Protein AF-A0A7V0TB32-F1 (afdb_monomer)

Sequence (91 aa):
MLKTKNASEALLIIDEIQKISNWSEWVKKEWDADTKNHIPLNILLLGSSSLLIQKGLSESLTGRFELTQMGHWSYAEMRHLFNYSPEKSFQ

Foldseek 3Di:
DPDDPPDPAEEAEDEAQLVDPLSLVVCLVVVVVCVVVVPRYHYHYYHPDPVSVVVSCVPHPVPPDDDDDDDDDDPVNCCPVVVDDPPPPDD

pLDDT: mean 85.29, std 13.31, range [38.75, 96.44]

Structure (mmCIF, N/CA/C/O backbone):
data_AF-A0A7V0TB32-F1
#
_entry.id   AF-A0A7V0TB32-F1
#
loop_
_atom_site.group_PDB
_atom_site.id
_atom_site.type_symbol
_atom_site.label_atom_id
_atom_site.label_alt_id
_atom_site.label_comp_id
_atom_site.label_asym_id
_atom_site.label_entity_id
_atom_site.label_seq_id
_atom_site.pdbx_PDB_ins_code
_atom_site.Cartn_x
_atom_site.Cartn_y
_atom_site.Cartn_z
_atom_site.occupancy
_atom_site.B_iso_or_equiv
_atom_site.auth_seq_id
_atom_site.auth_comp_id
_atom_site.auth_asym_id
_atom_site.auth_atom_id
_atom_site.pdbx_PDB_model_num
ATOM 1 N N . MET A 1 1 ? -17.267 1.696 8.085 1.00 47.25 1 MET A N 1
ATOM 2 C CA . MET A 1 1 ? -17.000 0.245 8.111 1.00 47.25 1 MET A CA 1
ATOM 3 C C . MET A 1 1 ? -17.720 -0.429 6.961 1.00 47.25 1 MET A C 1
ATOM 5 O O . MET A 1 1 ? -18.945 -0.336 6.875 1.00 47.25 1 MET A O 1
ATOM 9 N N . LEU A 1 2 ? -16.955 -1.061 6.071 1.00 51.53 2 LEU A N 1
ATOM 10 C CA . LEU A 1 2 ? -17.483 -1.954 5.042 1.00 51.53 2 LEU A CA 1
ATOM 11 C C . LEU A 1 2 ? -18.207 -3.105 5.752 1.00 51.53 2 LEU A C 1
ATOM 13 O O . LEU A 1 2 ? -17.606 -3.844 6.523 1.00 51.53 2 LEU A O 1
ATOM 17 N N . LYS A 1 3 ? -19.525 -3.214 5.562 1.00 52.00 3 LYS A N 1
ATOM 18 C CA . LYS A 1 3 ? -20.310 -4.321 6.115 1.00 52.00 3 LYS A CA 1
ATOM 19 C C . LYS A 1 3 ? -20.246 -5.486 5.139 1.00 52.00 3 LYS A C 1
ATOM 21 O O . LYS A 1 3 ? -20.890 -5.439 4.091 1.00 52.00 3 LYS A O 1
ATOM 26 N N . THR A 1 4 ? -19.512 -6.535 5.487 1.00 53.81 4 THR A N 1
ATOM 27 C CA . THR A 1 4 ? -19.577 -7.814 4.782 1.00 53.81 4 THR A CA 1
ATOM 28 C C . THR A 1 4 ? -20.928 -8.460 5.095 1.00 53.81 4 THR A C 1
ATOM 30 O O . THR A 1 4 ? -21.151 -9.039 6.154 1.00 53.81 4 THR A O 1
ATOM 33 N N . LYS A 1 5 ? -21.906 -8.316 4.196 1.00 51.00 5 LYS A N 1
ATOM 34 C CA . LYS A 1 5 ? -23.139 -9.107 4.295 1.00 51.00 5 LYS A CA 1
ATOM 35 C C . LYS A 1 5 ? -22.772 -10.564 4.003 1.00 51.00 5 LYS A C 1
ATOM 37 O O . LYS A 1 5 ? -22.550 -10.912 2.851 1.00 51.00 5 LYS A O 1
ATOM 42 N N . ASN A 1 6 ? -22.722 -11.388 5.048 1.00 59.81 6 ASN A N 1
ATOM 43 C CA . ASN A 1 6 ? -22.579 -12.850 4.993 1.00 59.81 6 ASN A CA 1
ATOM 44 C C . ASN A 1 6 ? -21.250 -13.402 4.435 1.00 59.81 6 ASN A C 1
ATOM 46 O O . ASN A 1 6 ? -21.187 -14.591 4.137 1.00 59.81 6 ASN A O 1
ATOM 50 N N . ALA A 1 7 ? -20.196 -12.591 4.306 1.00 65.31 7 ALA A N 1
ATOM 51 C CA . 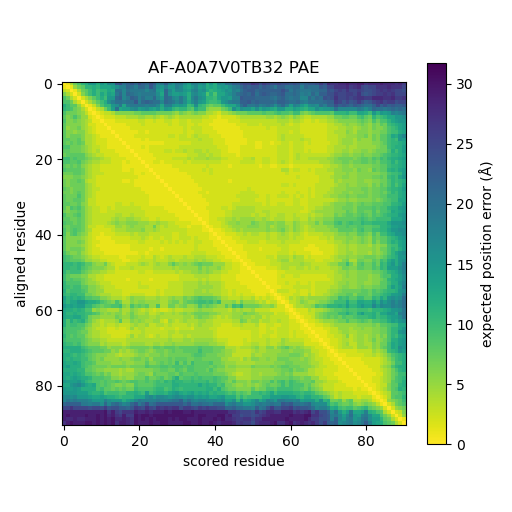ALA A 1 7 ? -18.872 -13.087 3.926 1.00 65.31 7 ALA A CA 1
ATOM 52 C C . ALA A 1 7 ? -18.005 -13.285 5.176 1.00 65.31 7 ALA A C 1
ATOM 54 O O . ALA A 1 7 ? -17.900 -12.378 6.004 1.00 65.31 7 ALA A O 1
ATOM 55 N N . SER A 1 8 ? -17.401 -14.469 5.302 1.00 75.25 8 SER A N 1
ATOM 56 C CA . SER A 1 8 ? -16.460 -14.807 6.378 1.00 75.25 8 SER A CA 1
ATOM 57 C C . SER A 1 8 ? -15.120 -14.085 6.248 1.00 75.25 8 SER A C 1
ATOM 59 O O . SER A 1 8 ? -14.383 -14.012 7.221 1.00 75.25 8 SER A O 1
ATOM 61 N N . GLU A 1 9 ? -14.813 -13.565 5.061 1.00 83.50 9 GLU A N 1
ATOM 62 C CA . GLU A 1 9 ? -13.596 -12.825 4.740 1.00 83.50 9 GLU A CA 1
ATOM 63 C C . GLU A 1 9 ? -13.866 -11.913 3.535 1.00 83.50 9 GLU A C 1
ATOM 65 O O . GLU A 1 9 ? -14.707 -12.229 2.686 1.00 83.50 9 GLU A O 1
ATOM 70 N N . ALA A 1 10 ? -13.182 -10.774 3.456 1.00 87.19 10 ALA A N 1
ATOM 71 C CA . ALA A 1 10 ? -13.242 -9.874 2.309 1.00 87.19 10 ALA A CA 1
ATOM 72 C C . ALA A 1 10 ? -11.847 -9.392 1.898 1.00 87.19 10 ALA A C 1
ATOM 74 O O . ALA A 1 10 ? -10.946 -9.292 2.725 1.00 87.19 10 ALA A O 1
ATOM 75 N N . LEU A 1 11 ? -11.693 -9.055 0.616 1.00 90.69 11 LEU A N 1
ATOM 76 C CA . LEU A 1 11 ? -10.501 -8.409 0.069 1.00 90.69 11 LEU A CA 1
ATOM 77 C C . LEU A 1 11 ? -10.887 -7.035 -0.484 1.00 90.69 11 LEU A C 1
ATOM 79 O O . LEU A 1 11 ? -11.714 -6.938 -1.393 1.00 90.69 11 LEU A O 1
ATOM 83 N N . LEU A 1 12 ? -10.282 -5.977 0.052 1.00 91.62 12 LEU A N 1
ATOM 84 C CA . LEU A 1 12 ? -10.387 -4.623 -0.478 1.00 91.62 12 LEU A CA 1
ATOM 85 C C . LEU A 1 12 ? -9.187 -4.341 -1.377 1.00 91.62 12 LEU A C 1
ATOM 87 O O . LEU A 1 12 ? -8.049 -4.338 -0.916 1.00 91.62 12 LEU A O 1
ATOM 91 N N . ILE A 1 13 ? -9.452 -4.069 -2.652 1.00 95.31 13 ILE A N 1
ATOM 92 C CA . ILE A 1 13 ? -8.424 -3.684 -3.618 1.00 95.31 13 ILE A CA 1
ATOM 93 C C . ILE A 1 13 ? -8.595 -2.202 -3.925 1.00 95.31 13 ILE A C 1
ATOM 95 O O . ILE A 1 13 ? -9.687 -1.774 -4.304 1.00 95.31 13 ILE A O 1
ATOM 99 N N . ILE A 1 14 ? -7.525 -1.427 -3.764 1.00 95.25 14 ILE A N 1
ATOM 100 C CA . ILE A 1 14 ? -7.509 -0.009 -4.122 1.00 95.25 14 ILE A CA 1
ATOM 101 C C . ILE A 1 14 ? -6.453 0.200 -5.191 1.00 95.25 14 ILE A C 1
ATOM 103 O O . ILE A 1 14 ? -5.263 0.003 -4.941 1.00 95.25 14 ILE A O 1
ATOM 107 N N . ASP A 1 15 ? -6.909 0.607 -6.370 1.00 96.12 15 ASP A N 1
ATOM 108 C CA . ASP A 1 15 ? -6.021 0.981 -7.456 1.00 96.12 15 ASP A CA 1
ATOM 109 C C . ASP A 1 15 ? -5.552 2.431 -7.320 1.00 96.12 15 ASP A C 1
ATOM 111 O O . ASP A 1 15 ? -6.298 3.301 -6.862 1.00 96.12 15 ASP A O 1
ATOM 115 N N . GLU A 1 16 ? -4.311 2.683 -7.730 1.00 96.44 16 GLU A N 1
ATOM 116 C CA . GLU A 1 16 ? -3.686 4.005 -7.725 1.00 96.44 16 GLU A CA 1
ATOM 117 C C . GLU A 1 16 ? -3.765 4.730 -6.364 1.00 96.44 16 GLU A C 1
ATOM 119 O O . GLU A 1 16 ? -4.029 5.937 -6.300 1.00 96.44 16 GLU A O 1
ATOM 124 N N . ILE A 1 17 ? -3.506 4.007 -5.264 1.00 95.75 17 ILE A N 1
ATOM 125 C CA . ILE A 1 17 ? -3.638 4.520 -3.886 1.00 95.75 17 ILE A CA 1
ATOM 126 C C . ILE A 1 17 ? -2.854 5.822 -3.658 1.00 95.75 17 ILE A C 1
ATOM 128 O O . ILE A 1 17 ? -3.294 6.700 -2.917 1.00 95.75 17 ILE A O 1
ATOM 132 N N . GLN A 1 18 ? -1.726 5.995 -4.353 1.00 94.06 18 GLN A N 1
ATOM 133 C CA . GLN A 1 18 ? -0.871 7.176 -4.266 1.00 94.06 18 GLN A CA 1
ATOM 134 C C . GLN A 1 18 ? -1.558 8.483 -4.688 1.00 94.06 18 GLN A C 1
ATOM 136 O O . GLN A 1 18 ? -1.038 9.557 -4.395 1.00 94.06 18 GLN A O 1
ATOM 141 N N . LYS A 1 19 ? -2.699 8.418 -5.389 1.00 94.88 19 LYS A N 1
ATOM 142 C CA . LYS A 1 19 ? -3.491 9.606 -5.747 1.00 94.88 19 LYS A CA 1
ATOM 143 C C . LYS A 1 19 ? -4.278 10.167 -4.563 1.00 94.88 19 LYS A C 1
ATOM 145 O O . LYS A 1 19 ? -4.746 11.301 -4.634 1.00 94.88 19 LYS A O 1
ATOM 150 N N . ILE A 1 20 ? -4.431 9.395 -3.489 1.00 94.06 20 ILE A N 1
ATOM 151 C CA . ILE A 1 20 ? -5.109 9.820 -2.269 1.00 94.06 20 ILE A CA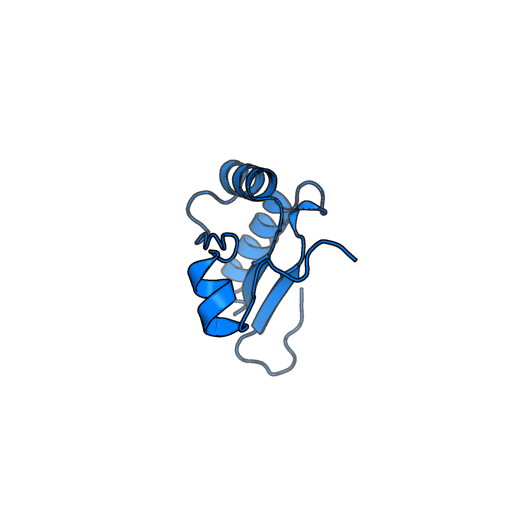 1
ATOM 152 C C . ILE A 1 20 ? -4.080 10.455 -1.329 1.00 94.06 20 ILE A C 1
ATOM 154 O O . ILE A 1 20 ? -3.103 9.827 -0.926 1.00 94.06 20 ILE A O 1
ATOM 158 N N . SER A 1 21 ? -4.296 11.712 -0.950 1.00 92.31 21 SER A N 1
ATOM 159 C CA . SER A 1 21 ? -3.432 12.400 0.014 1.00 92.31 21 SER A CA 1
ATOM 160 C C . SER A 1 21 ? -3.448 11.706 1.378 1.00 92.31 21 SER A C 1
ATOM 162 O O . SER A 1 21 ? -4.509 11.322 1.870 1.00 92.31 21 SER A O 1
ATOM 164 N N . ASN A 1 22 ? -2.275 11.576 2.007 1.00 91.81 22 ASN A N 1
ATOM 165 C CA . ASN A 1 22 ? -2.085 10.932 3.317 1.00 91.81 22 ASN A CA 1
ATOM 166 C C . ASN A 1 22 ? -2.681 9.515 3.405 1.00 9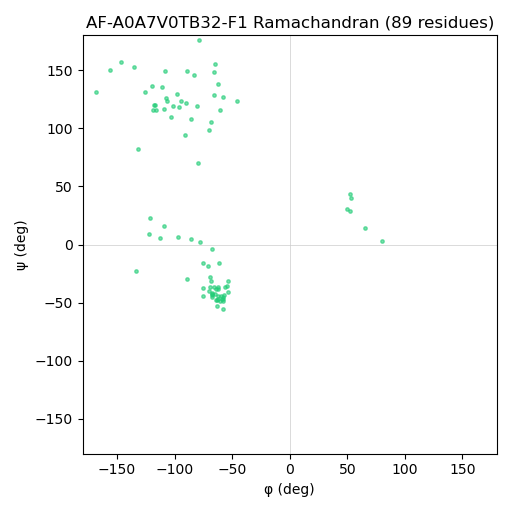1.81 22 ASN A C 1
ATOM 168 O O . ASN A 1 22 ? -3.100 9.069 4.474 1.00 91.81 22 ASN A O 1
ATOM 172 N N . TRP A 1 23 ? -2.742 8.795 2.282 1.00 94.62 23 TRP A N 1
ATOM 173 C CA . TRP A 1 23 ? -3.351 7.468 2.215 1.00 94.62 23 TRP A CA 1
ATOM 174 C C . TRP A 1 23 ? -2.769 6.488 3.241 1.00 94.62 23 TRP A C 1
ATOM 176 O O . TRP A 1 23 ? -3.510 5.685 3.799 1.00 94.62 23 TRP A O 1
ATOM 186 N N . SER A 1 24 ? -1.467 6.564 3.528 1.00 93.81 24 SER A N 1
ATOM 187 C CA . SER A 1 24 ? -0.784 5.644 4.442 1.00 93.81 24 SER A CA 1
ATOM 188 C C . SER A 1 24 ? -1.278 5.776 5.883 1.00 93.81 24 SER A C 1
ATOM 190 O O . SER A 1 24 ? -1.436 4.769 6.572 1.00 93.81 24 SER A O 1
ATOM 192 N N . GLU A 1 25 ? -1.590 6.996 6.331 1.00 93.50 25 GLU A N 1
ATOM 193 C CA . GLU A 1 25 ? -2.186 7.254 7.645 1.00 93.50 25 GLU A CA 1
ATOM 194 C C . GLU A 1 25 ? -3.611 6.707 7.731 1.00 93.50 25 GLU A C 1
ATOM 196 O O . GLU A 1 25 ? -3.972 6.070 8.723 1.00 93.50 25 GLU A O 1
ATOM 201 N N . TRP A 1 26 ? -4.409 6.911 6.678 1.00 92.62 26 TRP A N 1
ATOM 202 C CA . TRP A 1 26 ? -5.773 6.389 6.602 1.00 92.62 26 TRP A CA 1
ATOM 203 C C . TRP A 1 26 ? -5.797 4.863 6.600 1.00 92.62 26 TRP A C 1
ATOM 205 O O . TRP A 1 26 ? -6.522 4.270 7.395 1.00 92.62 26 TRP A O 1
ATOM 215 N N . VAL A 1 27 ? -4.962 4.227 5.775 1.00 93.00 27 VAL A N 1
ATOM 216 C CA . VAL A 1 27 ? -4.835 2.765 5.725 1.00 93.00 27 VAL A CA 1
ATOM 217 C C . VAL A 1 27 ? -4.438 2.218 7.090 1.00 93.00 27 VAL A C 1
ATOM 2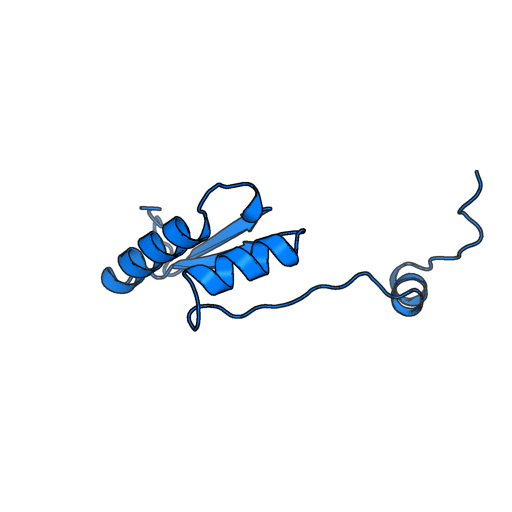19 O O . VAL A 1 27 ? -5.088 1.303 7.582 1.00 93.00 27 VAL A O 1
ATOM 222 N N . LYS A 1 28 ? -3.418 2.794 7.737 1.00 92.25 28 LYS A N 1
ATOM 223 C CA . LYS A 1 28 ? -2.988 2.359 9.070 1.00 92.25 28 LYS A CA 1
ATOM 224 C C . LYS A 1 28 ? -4.115 2.462 10.094 1.00 92.25 28 LYS A C 1
ATOM 226 O O . LYS A 1 28 ? -4.332 1.528 10.859 1.00 92.25 28 LYS A O 1
ATOM 231 N N . LYS A 1 29 ? -4.817 3.599 10.114 1.00 92.25 29 LYS A N 1
ATOM 232 C CA . LYS A 1 29 ? -5.907 3.859 11.056 1.00 92.25 29 LYS A CA 1
ATOM 233 C C . LYS A 1 29 ? -7.040 2.846 10.901 1.00 92.25 29 LYS A C 1
ATOM 235 O O . LYS A 1 29 ? -7.495 2.304 11.906 1.00 92.25 29 LYS A O 1
ATOM 240 N N . GLU A 1 30 ? -7.493 2.607 9.673 1.00 91.25 30 GLU A N 1
ATOM 241 C CA . GLU A 1 30 ? -8.580 1.656 9.419 1.00 91.25 30 GLU A CA 1
ATOM 242 C C . GLU A 1 30 ? -8.118 0.215 9.668 1.00 91.25 30 GLU A C 1
ATOM 244 O O . GLU A 1 30 ? -8.828 -0.531 10.332 1.00 91.25 30 GLU A O 1
ATOM 249 N N . TRP A 1 31 ? -6.891 -0.147 9.277 1.00 89.50 31 TRP A N 1
ATOM 250 C CA . TRP A 1 31 ? -6.306 -1.456 9.585 1.00 89.50 31 TRP A CA 1
ATOM 251 C C . TRP A 1 31 ? -6.242 -1.728 11.094 1.00 89.50 31 TRP A C 1
ATOM 253 O O . TRP A 1 31 ? -6.619 -2.807 11.550 1.00 89.50 31 TRP A O 1
ATOM 263 N N . ASP A 1 32 ? -5.792 -0.752 11.890 1.00 89.88 32 ASP A N 1
ATOM 264 C CA . ASP A 1 32 ? -5.725 -0.877 13.350 1.00 89.88 32 ASP A CA 1
ATOM 265 C C . ASP A 1 32 ? -7.128 -1.031 13.963 1.00 89.88 32 ASP A C 1
ATOM 267 O O . ASP A 1 32 ? -7.325 -1.821 14.893 1.00 89.88 32 ASP A O 1
ATOM 271 N N . ALA A 1 33 ? -8.121 -0.309 13.432 1.00 91.12 33 ALA A N 1
ATOM 272 C CA . ALA A 1 33 ? -9.510 -0.424 13.863 1.00 91.12 33 ALA A CA 1
ATOM 273 C C . ALA A 1 33 ? -10.114 -1.789 13.500 1.00 91.12 33 ALA A C 1
ATOM 275 O O . ALA A 1 33 ? -10.749 -2.420 14.348 1.00 91.12 33 ALA A O 1
ATOM 276 N N . ASP A 1 34 ? -9.900 -2.263 12.276 1.00 89.50 34 ASP A N 1
ATOM 277 C CA . ASP A 1 34 ? -10.422 -3.536 11.784 1.00 89.50 34 ASP A CA 1
ATOM 278 C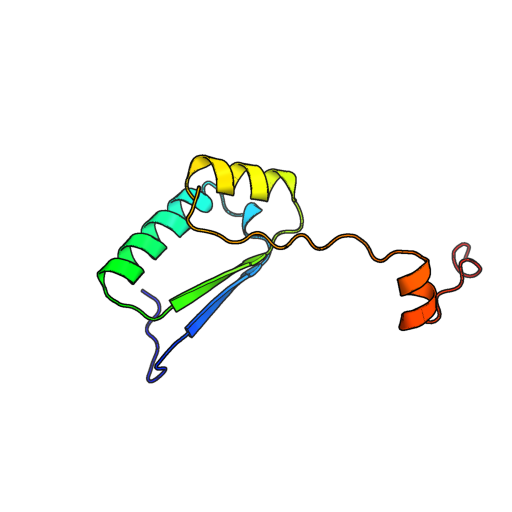 C . ASP A 1 34 ? -9.767 -4.719 12.507 1.00 89.50 34 ASP A C 1
ATOM 280 O O . ASP A 1 34 ? -10.474 -5.604 12.994 1.00 89.50 34 ASP A O 1
ATOM 284 N N . THR A 1 35 ? -8.447 -4.668 12.720 1.00 87.12 35 THR A N 1
ATOM 285 C CA . THR A 1 35 ? -7.701 -5.655 13.522 1.00 87.12 35 THR A CA 1
ATOM 286 C C . THR A 1 35 ? -8.253 -5.733 14.945 1.00 87.12 35 THR A C 1
ATOM 288 O O . THR A 1 35 ? -8.534 -6.818 15.451 1.00 87.12 35 THR A O 1
ATOM 291 N N . LYS A 1 36 ? -8.475 -4.582 15.598 1.00 90.94 36 LYS A N 1
ATOM 292 C CA . LYS A 1 36 ? -9.032 -4.534 16.960 1.00 90.94 36 LYS A CA 1
ATOM 293 C C . LYS A 1 36 ? -10.442 -5.126 17.030 1.00 90.94 36 LYS A C 1
ATOM 295 O O . LYS A 1 36 ? -10.786 -5.794 18.005 1.00 90.94 36 LYS A O 1
ATOM 300 N N . ASN A 1 37 ? -11.256 -4.883 16.008 1.00 88.94 37 ASN A N 1
ATOM 301 C CA . ASN A 1 37 ? -12.628 -5.380 15.929 1.00 88.94 37 ASN A CA 1
ATOM 302 C C . ASN A 1 37 ? -12.728 -6.797 15.340 1.00 88.94 37 ASN A C 1
ATOM 304 O O . ASN A 1 37 ? -13.843 -7.286 15.171 1.00 88.94 37 ASN A O 1
ATOM 308 N N . HIS A 1 38 ? -11.595 -7.458 15.068 1.00 86.69 38 HIS A N 1
ATOM 309 C CA . HIS A 1 38 ? -11.528 -8.789 14.460 1.00 86.69 38 HIS A CA 1
ATOM 310 C C . HIS A 1 38 ? -12.329 -8.872 13.153 1.00 86.69 38 HIS A C 1
ATOM 312 O O . HIS A 1 38 ? -13.020 -9.854 12.886 1.00 86.69 38 HIS A O 1
ATOM 318 N N . ILE A 1 39 ? -12.261 -7.809 12.348 1.00 87.38 39 ILE A N 1
ATOM 319 C CA . ILE A 1 39 ? -12.894 -7.756 11.035 1.00 87.38 39 ILE A CA 1
ATOM 320 C C . ILE A 1 39 ? -11.970 -8.493 10.052 1.00 87.38 39 ILE A C 1
ATOM 322 O O . ILE A 1 39 ? -10.828 -8.069 9.873 1.00 87.38 39 ILE A O 1
ATOM 326 N N . PRO A 1 40 ? -12.427 -9.583 9.410 1.00 86.44 40 PRO A N 1
ATOM 327 C CA . PRO A 1 40 ? -11.610 -10.378 8.495 1.00 86.44 40 PRO A CA 1
ATOM 328 C C . PRO A 1 40 ? -11.525 -9.695 7.119 1.00 86.44 40 PRO A C 1
ATOM 330 O O . PRO A 1 40 ? -12.145 -10.132 6.146 1.00 86.44 40 PRO A O 1
ATOM 333 N N . LEU A 1 41 ? -10.810 -8.570 7.054 1.00 88.31 41 LEU A N 1
ATOM 334 C CA . LEU A 1 41 ? -10.601 -7.784 5.840 1.00 88.31 41 LEU A CA 1
ATOM 335 C C . LEU A 1 41 ? -9.118 -7.768 5.465 1.00 88.31 41 LEU A C 1
ATOM 337 O O . LEU A 1 41 ? -8.297 -7.178 6.162 1.00 88.31 41 LEU A O 1
ATOM 341 N N . ASN A 1 42 ? -8.797 -8.348 4.315 1.00 89.12 42 ASN A N 1
ATOM 342 C CA . ASN A 1 42 ? -7.492 -8.208 3.683 1.00 89.12 42 ASN A CA 1
ATOM 343 C C . ASN A 1 42 ? -7.488 -6.984 2.764 1.00 89.12 42 ASN A C 1
ATOM 345 O O . ASN A 1 42 ? -8.512 -6.641 2.167 1.00 89.12 42 ASN A O 1
ATOM 349 N N . ILE A 1 43 ? -6.331 -6.339 2.612 1.00 91.44 43 ILE A N 1
ATOM 350 C CA . ILE A 1 43 ? -6.181 -5.149 1.768 1.00 91.44 43 ILE A CA 1
ATOM 351 C C . ILE A 1 43 ? -5.055 -5.374 0.759 1.00 91.44 43 ILE A C 1
ATOM 353 O O . ILE A 1 43 ? -3.949 -5.758 1.134 1.00 91.44 43 ILE A O 1
ATOM 357 N N . LEU A 1 44 ? -5.329 -5.087 -0.514 1.00 94.69 44 LEU A N 1
ATOM 358 C CA . LEU A 1 44 ? -4.342 -5.014 -1.586 1.00 94.69 44 LEU A CA 1
ATOM 359 C C . LEU A 1 44 ? -4.298 -3.585 -2.132 1.00 94.69 44 LEU A C 1
ATOM 361 O O . LEU A 1 44 ? -5.294 -3.059 -2.631 1.00 94.69 44 LEU A O 1
ATOM 365 N N . LEU A 1 45 ? -3.129 -2.963 -2.041 1.00 95.06 45 LEU A N 1
ATOM 366 C CA . LEU A 1 45 ? -2.894 -1.607 -2.523 1.00 95.06 45 LEU A CA 1
ATOM 367 C C . LEU A 1 45 ? -2.060 -1.665 -3.796 1.00 95.06 45 LEU A C 1
ATOM 369 O O . LEU A 1 45 ? -0.962 -2.221 -3.791 1.00 95.06 45 LEU A O 1
ATOM 373 N N . LEU A 1 46 ? -2.574 -1.083 -4.874 1.00 96.25 46 LEU A N 1
ATOM 374 C CA . LEU A 1 46 ? -1.879 -0.997 -6.152 1.00 96.25 46 LEU A C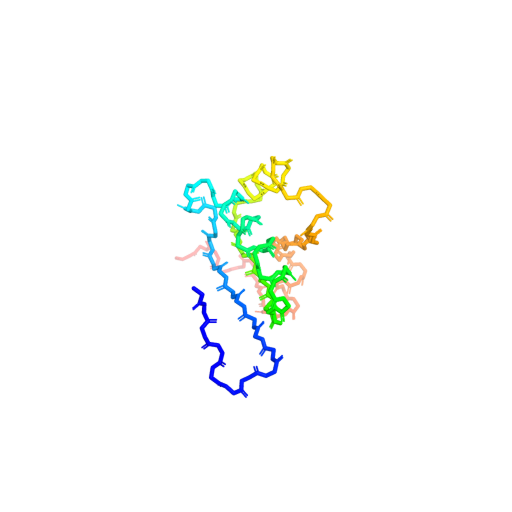A 1
ATOM 375 C C . LEU A 1 46 ? -1.440 0.444 -6.399 1.00 96.25 46 LEU A C 1
ATOM 377 O O . LEU A 1 46 ? -2.090 1.402 -5.972 1.00 96.25 46 LEU A O 1
ATOM 381 N N . GLY A 1 47 ? -0.328 0.594 -7.108 1.00 95.06 47 GLY A N 1
ATOM 382 C CA . GLY A 1 47 ? 0.152 1.901 -7.512 1.00 95.06 47 GLY A CA 1
ATOM 383 C C . GLY A 1 47 ? 1.262 1.821 -8.539 1.00 95.06 47 GLY A C 1
ATOM 384 O O . GLY A 1 47 ? 2.250 1.112 -8.357 1.00 95.06 47 GLY A O 1
ATOM 385 N N . SER A 1 48 ? 1.112 2.594 -9.609 1.00 93.94 48 SER A N 1
ATOM 386 C CA . SER A 1 48 ? 2.120 2.732 -10.661 1.00 93.94 48 SER A CA 1
ATOM 387 C C . SER A 1 48 ? 3.383 3.483 -10.218 1.00 93.94 48 SER A C 1
ATOM 389 O O . SER A 1 48 ? 4.467 3.236 -10.745 1.00 93.94 48 SER A O 1
ATOM 391 N N . SER A 1 49 ? 3.284 4.395 -9.243 1.00 92.88 49 SER A N 1
ATOM 392 C CA . SER A 1 49 ? 4.433 5.183 -8.776 1.00 92.88 49 SER A CA 1
ATOM 393 C C . SER A 1 49 ? 5.162 4.505 -7.618 1.00 92.88 49 SER A C 1
ATOM 395 O O . SER A 1 49 ? 4.828 4.711 -6.449 1.00 92.88 49 SER A O 1
ATOM 397 N N . SER A 1 50 ? 6.207 3.740 -7.938 1.00 90.62 50 SER A N 1
ATOM 398 C CA . SER A 1 50 ? 7.041 3.048 -6.945 1.00 90.62 50 SER A CA 1
ATOM 399 C C . SER A 1 50 ? 7.592 3.988 -5.868 1.00 90.62 50 SER A C 1
ATOM 401 O O . SER A 1 50 ? 7.557 3.647 -4.689 1.00 90.62 50 SER A O 1
ATOM 403 N N . LEU A 1 51 ? 8.027 5.195 -6.246 1.00 91.19 51 LEU A N 1
ATOM 404 C CA . LEU A 1 51 ? 8.549 6.197 -5.313 1.00 91.19 51 LEU A CA 1
ATOM 405 C C . LEU A 1 51 ? 7.487 6.669 -4.308 1.00 91.19 51 LEU A C 1
ATOM 407 O O . LEU A 1 51 ? 7.756 6.725 -3.109 1.00 91.19 51 LEU A O 1
ATOM 411 N N . LEU A 1 52 ? 6.284 7.013 -4.782 1.00 91.19 52 LEU A N 1
ATOM 412 C CA . LEU A 1 52 ? 5.213 7.503 -3.906 1.00 91.19 52 LEU A CA 1
ATOM 413 C C . LEU A 1 52 ? 4.684 6.397 -2.989 1.00 91.19 52 LEU A C 1
ATOM 415 O O . LEU A 1 52 ? 4.395 6.661 -1.821 1.00 91.19 52 LEU A O 1
ATOM 419 N N . ILE A 1 53 ? 4.610 5.164 -3.498 1.00 93.25 53 ILE A N 1
ATOM 420 C CA . ILE A 1 53 ? 4.253 3.992 -2.699 1.00 93.25 53 ILE A CA 1
ATOM 421 C C . ILE A 1 53 ? 5.298 3.761 -1.606 1.00 93.25 53 ILE A C 1
ATOM 423 O O . ILE A 1 53 ? 4.944 3.732 -0.430 1.00 93.25 53 ILE A O 1
ATOM 427 N N . GLN A 1 54 ? 6.586 3.689 -1.954 1.00 90.75 54 GLN A N 1
ATOM 428 C CA . GLN A 1 54 ? 7.663 3.495 -0.975 1.00 90.75 54 GLN A CA 1
ATOM 429 C C . GLN A 1 54 ? 7.673 4.581 0.104 1.00 90.75 54 GLN A C 1
ATOM 431 O O . GLN A 1 54 ? 7.790 4.261 1.288 1.00 90.75 54 GLN A O 1
ATOM 436 N N . LYS A 1 55 ? 7.492 5.849 -0.287 1.00 90.00 55 LYS A N 1
ATOM 437 C CA . LYS A 1 55 ? 7.416 6.964 0.660 1.00 90.00 55 LYS A CA 1
ATOM 438 C C . LYS A 1 55 ? 6.291 6.751 1.676 1.00 90.00 55 LYS A C 1
ATOM 440 O O . LYS A 1 55 ? 6.568 6.702 2.873 1.00 90.00 55 LYS A O 1
ATOM 445 N N . GLY A 1 56 ? 5.057 6.533 1.214 1.00 88.88 56 GLY A N 1
ATOM 446 C CA . GLY A 1 56 ? 3.917 6.340 2.115 1.00 88.88 56 GLY A CA 1
ATOM 447 C C . GLY A 1 56 ? 4.050 5.102 3.012 1.00 88.88 56 GLY A C 1
ATOM 448 O O . GLY A 1 56 ? 3.698 5.160 4.192 1.00 88.88 56 GLY A O 1
ATOM 449 N N . LEU A 1 57 ? 4.618 4.005 2.495 1.00 89.44 57 LEU A N 1
ATOM 450 C CA . LEU A 1 57 ? 4.880 2.790 3.276 1.00 89.44 57 LEU A CA 1
ATOM 451 C C . LEU A 1 57 ? 5.865 3.044 4.431 1.00 89.44 57 LEU A C 1
ATOM 453 O O . LEU A 1 57 ? 5.615 2.608 5.555 1.00 89.44 57 LEU A O 1
ATOM 457 N N . SER A 1 58 ? 6.949 3.781 4.170 1.00 84.44 58 SER A N 1
ATOM 458 C CA . SER A 1 58 ? 7.999 4.063 5.160 1.00 84.44 58 SER A CA 1
ATOM 459 C C . SER A 1 58 ? 7.553 4.987 6.301 1.00 84.44 58 SER A C 1
ATOM 461 O O . SER A 1 58 ? 8.016 4.837 7.432 1.00 84.44 58 SER A O 1
ATOM 463 N N . GLU A 1 59 ? 6.626 5.908 6.029 1.00 84.25 59 GLU A N 1
ATOM 464 C CA . GLU A 1 59 ? 6.183 6.923 6.993 1.00 84.25 59 GLU A CA 1
ATOM 465 C C . GLU A 1 59 ? 5.246 6.353 8.069 1.00 84.25 59 GLU A C 1
ATOM 467 O O . GLU A 1 59 ? 5.330 6.748 9.231 1.00 84.25 59 GLU A O 1
ATOM 472 N N . SER A 1 60 ? 4.352 5.421 7.708 1.00 79.12 60 SER A N 1
ATOM 473 C CA . SER A 1 60 ? 3.256 5.016 8.607 1.00 79.12 60 SER A CA 1
ATOM 474 C C . SER A 1 60 ? 3.047 3.504 8.735 1.00 79.12 60 SER A C 1
ATOM 476 O O . SER A 1 60 ? 2.522 3.052 9.757 1.00 79.12 60 SER A O 1
ATOM 478 N N . LEU A 1 61 ? 3.488 2.711 7.751 1.00 87.94 61 LEU A N 1
ATOM 479 C CA . LEU A 1 61 ? 3.148 1.287 7.629 1.00 87.94 61 LEU A CA 1
ATOM 480 C C . LEU A 1 61 ? 4.332 0.333 7.846 1.00 87.94 61 LEU A C 1
ATOM 482 O O . LEU A 1 61 ? 4.162 -0.873 7.699 1.00 87.94 61 LEU A O 1
ATOM 486 N N . THR A 1 62 ? 5.512 0.829 8.227 1.00 84.31 62 THR A N 1
ATOM 487 C CA . THR A 1 62 ? 6.710 0.007 8.474 1.00 84.31 62 THR A CA 1
ATOM 488 C C . THR A 1 62 ? 6.407 -1.244 9.310 1.00 84.31 62 THR A C 1
ATOM 490 O O . THR A 1 62 ? 5.877 -1.158 10.418 1.00 84.31 62 THR A O 1
ATOM 493 N N . GLY A 1 63 ? 6.745 -2.416 8.758 1.00 86.25 63 GLY A N 1
ATOM 494 C CA . GLY A 1 63 ? 6.524 -3.727 9.382 1.00 86.25 63 GLY A CA 1
ATOM 495 C C . GLY A 1 63 ? 5.098 -4.285 9.269 1.00 86.25 63 GLY A C 1
ATOM 496 O O . GLY A 1 63 ? 4.832 -5.344 9.826 1.00 86.25 63 GLY A O 1
ATOM 497 N N . ARG A 1 64 ? 4.182 -3.596 8.576 1.00 85.69 64 ARG A N 1
ATOM 498 C CA . ARG A 1 64 ? 2.764 -3.979 8.421 1.00 85.69 64 ARG A CA 1
ATOM 499 C C . ARG A 1 64 ? 2.345 -4.165 6.958 1.00 85.69 64 ARG A C 1
ATOM 501 O O . ARG A 1 64 ? 1.172 -4.023 6.633 1.00 85.69 64 ARG A O 1
ATOM 508 N N . PHE A 1 65 ? 3.298 -4.429 6.068 1.00 90.62 65 PHE A N 1
ATOM 509 C CA . PHE A 1 65 ? 3.031 -4.674 4.653 1.00 90.6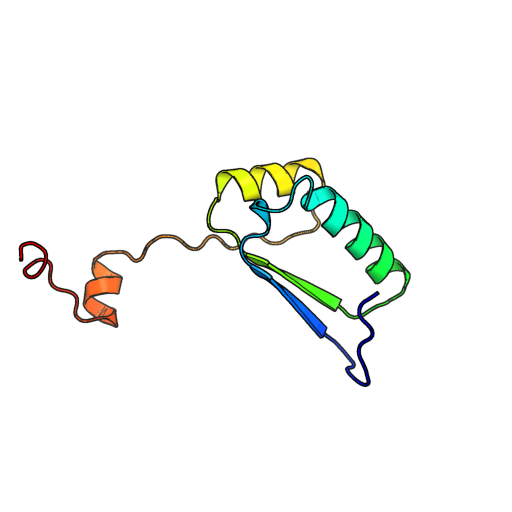2 65 PHE A CA 1
ATOM 510 C C . PHE A 1 65 ? 4.023 -5.677 4.069 1.00 90.62 65 PHE A C 1
ATOM 512 O O . PHE A 1 65 ? 5.156 -5.793 4.537 1.00 90.62 65 PHE A O 1
ATOM 519 N N . GLU A 1 66 ? 3.606 -6.315 2.981 1.00 91.94 66 GLU A N 1
ATOM 520 C CA . GLU A 1 66 ? 4.492 -6.976 2.031 1.00 91.94 66 GLU A CA 1
ATOM 521 C C . GLU A 1 66 ? 4.477 -6.188 0.720 1.00 91.94 66 GLU A C 1
ATOM 523 O O . GLU A 1 66 ? 3.423 -5.747 0.261 1.00 91.94 66 GLU A O 1
ATOM 528 N N . LEU A 1 67 ? 5.652 -5.966 0.126 1.00 91.62 67 LEU A N 1
ATOM 529 C CA . LEU A 1 67 ? 5.781 -5.223 -1.126 1.00 91.62 67 LEU A CA 1
ATOM 530 C C . LEU A 1 67 ? 6.168 -6.173 -2.254 1.00 91.62 67 LEU A C 1
ATOM 532 O O . LEU A 1 67 ? 7.273 -6.709 -2.268 1.00 91.62 67 LEU A O 1
ATOM 536 N N . THR A 1 68 ? 5.283 -6.301 -3.238 1.00 93.69 68 THR A N 1
ATOM 537 C CA . THR A 1 68 ? 5.588 -6.964 -4.509 1.00 93.69 68 THR A CA 1
ATOM 538 C C . THR A 1 68 ? 5.846 -5.906 -5.573 1.00 93.69 68 THR A C 1
ATOM 540 O O . THR A 1 68 ? 4.973 -5.092 -5.866 1.00 93.69 68 THR A O 1
ATOM 543 N N . GLN A 1 69 ? 7.046 -5.902 -6.154 1.00 91.44 69 GLN A N 1
ATOM 544 C CA . GLN A 1 69 ? 7.388 -4.996 -7.250 1.00 91.44 69 GLN A CA 1
ATOM 545 C C . GLN A 1 69 ? 7.158 -5.687 -8.591 1.00 91.44 69 GLN A C 1
ATOM 547 O O . GLN A 1 69 ? 7.738 -6.735 -8.862 1.00 91.44 69 GLN A O 1
ATOM 552 N N . MET A 1 70 ? 6.331 -5.077 -9.438 1.00 90.06 70 MET A N 1
ATOM 553 C CA . MET A 1 70 ? 6.114 -5.524 -10.812 1.00 90.06 70 MET A CA 1
ATOM 554 C C . MET A 1 70 ? 6.875 -4.599 -11.759 1.00 90.06 70 MET A C 1
ATOM 556 O O . MET A 1 70 ? 6.545 -3.421 -11.892 1.00 90.06 70 MET A O 1
ATOM 560 N N . GLY A 1 71 ? 7.938 -5.128 -12.363 1.00 87.56 71 GLY A N 1
ATOM 561 C CA . GLY A 1 71 ? 8.723 -4.421 -13.371 1.00 87.56 71 GLY A CA 1
ATOM 562 C C . GLY A 1 71 ? 8.054 -4.423 -14.745 1.00 87.56 71 GLY A C 1
ATOM 563 O O . GLY A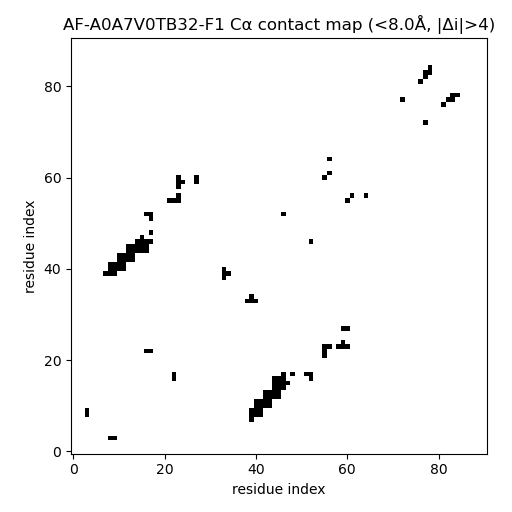 1 71 ? 7.026 -5.061 -14.965 1.00 87.56 71 GLY A O 1
ATOM 564 N N . HIS A 1 72 ? 8.669 -3.718 -15.694 1.00 89.00 72 HIS A N 1
ATOM 565 C CA . HIS A 1 72 ? 8.285 -3.829 -17.099 1.00 89.00 72 HIS A CA 1
ATOM 566 C C . HIS A 1 72 ? 8.596 -5.227 -17.639 1.00 89.00 72 HIS A C 1
ATOM 568 O O . HIS A 1 72 ? 9.591 -5.838 -17.249 1.00 89.00 72 HIS A O 1
ATOM 574 N N . TRP A 1 73 ? 7.784 -5.684 -18.592 1.00 90.62 73 TRP A N 1
ATOM 575 C CA . TRP A 1 73 ? 8.080 -6.884 -19.365 1.00 90.62 73 TRP A CA 1
ATOM 576 C C . TRP A 1 73 ? 9.427 -6.730 -20.073 1.00 90.62 73 TRP A C 1
ATOM 578 O O . TRP A 1 73 ? 9.653 -5.764 -20.808 1.00 90.62 73 TRP A O 1
ATOM 588 N N . SER A 1 74 ? 10.322 -7.693 -19.876 1.00 90.19 74 SER A N 1
ATOM 589 C CA . SER A 1 74 ? 11.546 -7.777 -20.662 1.00 90.19 74 SER A CA 1
ATOM 590 C C . SER A 1 74 ? 11.214 -8.053 -22.128 1.00 90.19 74 SER A C 1
ATOM 592 O O . SER A 1 74 ? 10.197 -8.667 -22.453 1.00 90.19 74 SER A O 1
ATOM 594 N N . TYR A 1 75 ? 12.106 -7.669 -23.043 1.00 89.00 75 TYR A N 1
ATOM 595 C CA . TYR A 1 75 ? 11.930 -7.996 -24.460 1.00 89.00 75 TYR A CA 1
ATOM 596 C C . TYR A 1 75 ? 11.773 -9.509 -24.697 1.00 89.00 75 TYR A C 1
ATOM 598 O O . TYR A 1 75 ? 10.994 -9.925 -25.551 1.00 89.00 75 TYR A O 1
ATOM 606 N N . ALA A 1 76 ? 12.485 -10.337 -23.925 1.00 91.38 76 ALA A N 1
ATOM 607 C CA . ALA A 1 76 ? 12.377 -11.788 -24.010 1.00 91.38 76 ALA A CA 1
ATOM 608 C C . ALA A 1 76 ? 10.964 -12.275 -23.651 1.00 91.38 76 ALA A C 1
ATOM 610 O O . ALA A 1 76 ? 10.385 -13.054 -24.406 1.00 91.38 76 ALA A O 1
ATOM 611 N N . GLU A 1 77 ? 10.385 -11.772 -22.558 1.00 92.44 77 GLU A N 1
ATOM 612 C CA . GLU A 1 77 ? 9.003 -12.077 -22.175 1.00 92.44 77 GLU A CA 1
ATOM 613 C C . GLU A 1 77 ? 8.012 -11.535 -23.201 1.00 92.44 77 GLU A C 1
ATOM 615 O O . GLU A 1 77 ? 7.102 -12.252 -23.604 1.00 92.44 77 GLU A O 1
ATOM 620 N N . MET A 1 78 ? 8.222 -10.313 -23.702 1.00 92.75 78 MET A N 1
ATOM 621 C CA . MET A 1 78 ? 7.361 -9.730 -24.730 1.00 92.75 78 MET A CA 1
ATOM 622 C C . MET A 1 78 ? 7.341 -10.568 -26.011 1.00 92.75 78 MET A C 1
ATOM 624 O O . MET A 1 78 ? 6.283 -10.837 -26.584 1.00 92.75 78 MET A O 1
ATOM 628 N N . ARG A 1 79 ? 8.517 -11.016 -26.455 1.00 91.06 79 ARG A N 1
ATOM 629 C CA . ARG A 1 79 ? 8.663 -11.872 -27.631 1.00 91.06 79 ARG A CA 1
ATOM 630 C C . ARG A 1 79 ? 8.063 -13.258 -27.403 1.00 91.06 79 ARG A C 1
ATOM 632 O O . ARG A 1 79 ? 7.431 -13.787 -28.311 1.00 91.06 79 ARG A O 1
ATOM 639 N N . HIS A 1 80 ? 8.276 -13.851 -26.229 1.00 93.19 80 HIS A N 1
ATOM 640 C CA . HIS A 1 80 ? 7.841 -15.214 -25.925 1.00 93.19 80 HIS A CA 1
ATOM 641 C C . HIS A 1 80 ? 6.335 -15.316 -25.659 1.00 93.19 80 HIS A C 1
ATOM 643 O O . HIS A 1 80 ? 5.691 -16.224 -26.171 1.00 93.19 80 HIS A O 1
ATOM 649 N N . LEU A 1 81 ? 5.780 -14.385 -24.882 1.00 92.12 81 LEU A N 1
ATOM 650 C CA . LEU A 1 81 ? 4.388 -14.423 -24.428 1.00 92.12 81 LEU A CA 1
ATOM 651 C C . LEU A 1 81 ? 3.427 -13.738 -25.403 1.00 92.12 81 LEU A C 1
ATOM 653 O O . LEU A 1 81 ? 2.268 -14.132 -25.487 1.00 92.12 81 LEU A O 1
ATOM 657 N N . PHE A 1 82 ? 3.894 -12.723 -26.138 1.00 88.38 82 PHE A N 1
ATOM 658 C CA . PHE A 1 82 ? 3.037 -11.899 -26.997 1.00 88.38 82 PHE A CA 1
ATOM 659 C C . PHE A 1 82 ? 3.471 -11.886 -28.470 1.00 88.38 82 PHE A C 1
ATOM 661 O O . PHE A 1 82 ? 2.948 -11.089 -29.247 1.00 88.38 82 PHE A O 1
ATOM 668 N N . ASN A 1 83 ? 4.435 -12.731 -28.869 1.00 87.38 83 ASN A N 1
ATOM 669 C CA . ASN A 1 83 ? 5.003 -12.769 -30.227 1.00 87.38 83 ASN A CA 1
ATOM 670 C C . ASN A 1 83 ? 5.442 -11.383 -30.738 1.00 87.38 83 ASN A C 1
ATOM 672 O O . ASN A 1 83 ? 5.395 -11.102 -31.938 1.00 87.38 83 ASN A O 1
ATOM 676 N N . TYR A 1 84 ? 5.864 -10.507 -29.823 1.00 83.31 84 TYR A N 1
ATOM 677 C CA . TYR A 1 84 ? 6.266 -9.151 -30.163 1.00 83.31 84 TYR A CA 1
ATOM 678 C C . TYR A 1 84 ? 7.532 -9.163 -31.034 1.00 83.31 84 TYR A C 1
ATOM 680 O O . TYR A 1 84 ? 8.536 -9.782 -30.668 1.00 83.31 84 TYR A O 1
ATOM 688 N N . SER A 1 85 ? 7.495 -8.458 -32.170 1.00 80.94 85 SER A N 1
ATOM 689 C CA . SER A 1 85 ? 8.662 -8.171 -33.007 1.00 80.94 85 SER A CA 1
ATOM 690 C C . SER A 1 85 ? 8.868 -6.651 -33.120 1.00 80.94 85 SER A C 1
ATOM 692 O O . SER A 1 85 ? 7.899 -5.914 -33.322 1.00 80.94 85 SER A O 1
ATOM 694 N N . PRO A 1 86 ? 10.113 -6.151 -33.007 1.00 70.94 86 PRO A N 1
ATOM 695 C CA . PRO A 1 86 ? 10.403 -4.716 -33.056 1.00 70.94 86 PRO A CA 1
ATOM 696 C C . PRO A 1 86 ? 10.152 -4.075 -34.432 1.00 70.94 86 PRO A C 1
ATOM 698 O O . PRO A 1 86 ? 10.256 -2.865 -34.568 1.00 70.94 86 PRO A O 1
ATOM 701 N N . GLU A 1 87 ? 9.781 -4.855 -35.446 1.00 65.56 87 GLU A N 1
ATOM 702 C CA . GLU A 1 87 ? 9.601 -4.413 -36.836 1.00 65.56 87 GLU A CA 1
ATOM 703 C C . GLU A 1 87 ? 8.277 -3.662 -37.090 1.00 65.56 87 GLU A C 1
ATOM 705 O O . GLU A 1 87 ? 8.002 -3.253 -38.214 1.00 65.56 87 GLU A O 1
ATOM 710 N N . LYS A 1 88 ? 7.449 -3.448 -36.057 1.00 55.56 88 LYS A N 1
ATOM 711 C CA . LYS A 1 88 ? 6.155 -2.740 -36.150 1.00 55.56 88 LYS A CA 1
ATOM 712 C C . LYS A 1 88 ? 6.124 -1.355 -35.486 1.00 55.56 88 LYS A C 1
ATOM 714 O O . LYS A 1 88 ? 5.042 -0.839 -35.232 1.00 55.56 88 LYS A O 1
ATOM 719 N N . SER A 1 89 ? 7.268 -0.749 -35.167 1.00 52.38 89 SER A N 1
ATOM 720 C CA . SER A 1 89 ? 7.326 0.521 -34.416 1.00 52.38 89 SER A CA 1
ATOM 721 C C . SER A 1 89 ? 7.481 1.795 -35.262 1.00 52.38 89 SER A C 1
ATOM 723 O O . SER A 1 89 ? 7.581 2.878 -34.692 1.00 52.38 89 SER A O 1
ATOM 725 N N . PHE A 1 90 ? 7.418 1.707 -36.594 1.00 49.81 90 PHE A N 1
ATOM 726 C CA . PHE A 1 90 ? 7.325 2.880 -37.473 1.00 49.81 90 PHE A CA 1
ATOM 727 C C . PHE A 1 90 ? 6.215 2.692 -38.516 1.00 49.81 90 PHE A C 1
ATOM 729 O O . PHE A 1 90 ? 6.479 2.297 -39.651 1.00 49.81 90 PHE A O 1
ATOM 736 N N . GLN A 1 91 ? 4.971 2.970 -38.123 1.00 38.75 91 GLN A N 1
ATOM 737 C CA . GLN A 1 91 ? 3.901 3.371 -39.040 1.00 38.75 91 GLN A CA 1
ATOM 738 C C . GLN A 1 91 ? 2.939 4.321 -38.335 1.00 38.75 91 GLN A C 1
ATOM 740 O O . GLN A 1 91 ? 2.602 4.037 -37.164 1.00 38.75 91 GLN A O 1
#

Secondary structure (DSSP, 8-state):
----SS-S-EEEEETTGGGSTTHHHHHHHHHHHHHHTT--EEEEE--S-HHHHHHHHHHH-TTS-------PPPHHHHHHHH---GGGS--

Mean predicted aligned error: 7.33 Å

Solvent-accessible surface area (backbone atoms only — not comparable to full-atom values): 5912 Å² total; per-residue (Å²): 132,90,77,67,82,90,51,88,59,47,77,48,75,40,75,50,44,70,78,45,84,69,40,36,57,53,52,45,54,50,50,54,51,32,59,73,68,69,50,56,65,47,76,46,82,38,59,90,52,61,67,56,48,52,52,38,39,66,75,58,36,70,92,73,73,85,88,83,85,83,76,80,81,48,71,67,54,38,32,71,77,65,69,54,64,85,90,73,80,84,127

Radius of gyration: 18.39 Å; Cα contacts (8 Å, |Δi|>4): 66; chains: 1; bounding box: 36×28×56 Å

Nearest PDB structures (foldseek):
  8xbc-assembly1_A  TM=3.988E-01  e=4.870E-01  Vibrio sp. EA2
  5hr2-assembly1_A  TM=3.539E-01  e=1.764E+00  Escherichia coli
  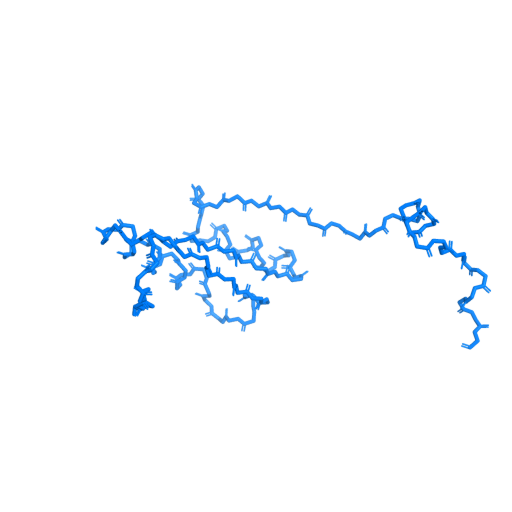4irx-assembly2_B  TM=5.177E-01  e=5.582E+00  Caulobacter vibrioides CB15